Protein AF-A0A831UCA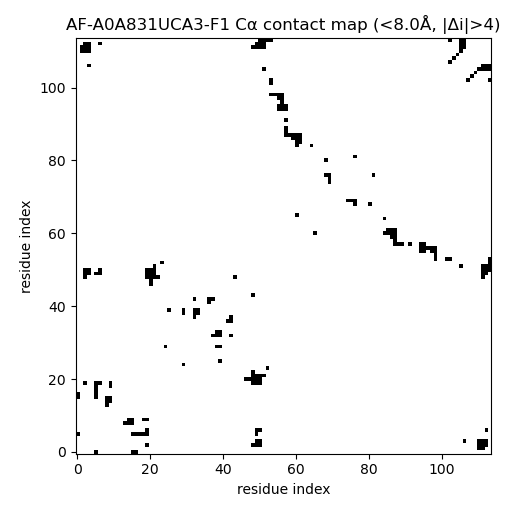3-F1 (afdb_monomer)

Secondary structure (DSSP, 8-state):
--HHHHHHHHHTT---SS-------HHHHHHHHHHHHSSHHHHHHHTT--B-----S--SB-HHHHHHHHHHHTS---HHHHTTPPBPPTT-GGGGHHHHHHHIIIIITT--B-

Foldseek 3Di:
DALAVLVVCVVVVHDHPDHADDDDACVPCQVVCCVPQVGPVSVCVVVVHQADDDDWADDQADPVQVVVLCVVVVDDCDPVSCVPGDTDDRPPVVRCPVVVVVCCVCCVVPVHHD

Solvent-accessible surface area (backbone atoms only — not comparable to full-atom values): 6825 Å² total; per-residue (Å²): 131,55,38,31,56,29,47,53,29,50,77,70,74,49,84,48,97,57,86,68,37,73,80,93,43,70,94,82,40,42,73,64,37,29,76,76,48,72,31,64,65,50,44,40,59,76,67,57,47,15,51,52,90,84,79,68,44,68,55,72,48,51,65,70,60,53,50,52,50,37,64,73,64,74,49,84,85,48,72,78,75,51,69,81,56,69,64,47,68,86,82,49,61,77,48,32,48,67,35,53,54,50,46,46,51,41,35,74,72,64,43,24,32,111

Sequence (114 aa):
MDSRDRVIQVIRHERPDRIPIYAWVKANLTPQIEAAFGSVEAFEDRYEFDFAHLFGGPPTYAGDTIEALRATLGGPITPEAALDLPLSNVDDIDAYHDIAEQVEHHKERRGRFV

pLDDT: mean 93.94, std 2.76, range [81.5, 98.06]

Structure (mmCIF, N/CA/C/O backbone):
data_AF-A0A831UCA3-F1
#
_entry.id   AF-A0A831UCA3-F1
#
loop_
_atom_site.group_PDB
_atom_site.id
_atom_site.type_symbol
_atom_site.label_atom_id
_atom_site.label_alt_id
_atom_site.label_comp_id
_atom_site.label_asym_id
_atom_site.label_entity_id
_atom_site.label_seq_id
_atom_site.pdbx_PDB_ins_code
_atom_site.Cartn_x
_atom_site.Cartn_y
_atom_site.Cartn_z
_atom_site.occupancy
_atom_site.B_iso_or_equiv
_atom_site.auth_seq_id
_atom_site.auth_comp_id
_atom_site.auth_asym_id
_atom_site.auth_atom_id
_atom_site.pdbx_PDB_model_num
ATOM 1 N N . MET A 1 1 ? -14.547 -2.369 20.138 1.00 81.50 1 MET A N 1
ATOM 2 C CA . MET A 1 1 ? -14.527 -2.790 18.727 1.00 81.50 1 MET A CA 1
ATOM 3 C C . MET A 1 1 ? -13.151 -2.455 18.205 1.00 81.50 1 MET A C 1
ATOM 5 O O . MET A 1 1 ? -12.718 -1.321 18.409 1.00 81.50 1 MET A O 1
ATOM 9 N N . ASP A 1 2 ? -12.434 -3.433 17.660 1.00 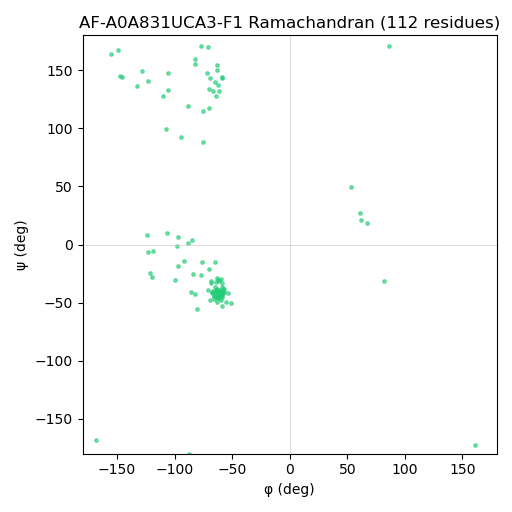89.81 2 ASP A N 1
ATOM 10 C CA . ASP A 1 2 ? -11.123 -3.155 17.077 1.00 89.81 2 ASP A CA 1
ATOM 11 C C . ASP A 1 2 ? -11.269 -2.493 15.695 1.00 89.81 2 ASP A C 1
ATOM 13 O O . ASP A 1 2 ? -12.375 -2.333 15.167 1.00 89.81 2 ASP A O 1
ATOM 17 N N . SER A 1 3 ? -10.151 -2.026 15.147 1.00 93.06 3 SER A N 1
ATOM 18 C CA . SER A 1 3 ? -10.113 -1.362 13.844 1.00 93.06 3 SER A CA 1
ATOM 19 C C . SER A 1 3 ? -10.661 -2.232 12.717 1.00 93.06 3 SER A C 1
ATOM 21 O O . SER A 1 3 ? -11.443 -1.759 11.889 1.00 93.06 3 SER A O 1
ATOM 23 N N . ARG A 1 4 ? -10.312 -3.518 12.713 1.00 93.81 4 ARG A N 1
ATOM 24 C CA . ARG A 1 4 ? -10.742 -4.468 11.689 1.00 93.81 4 ARG A CA 1
ATOM 25 C C . ARG A 1 4 ? -12.252 -4.709 11.721 1.00 93.81 4 ARG A C 1
ATOM 27 O O . ARG A 1 4 ? -12.897 -4.640 10.674 1.00 93.81 4 ARG A O 1
ATOM 34 N N . ASP A 1 5 ? -12.818 -4.947 12.898 1.00 95.12 5 ASP A N 1
ATOM 35 C CA . ASP A 1 5 ? -14.253 -5.146 13.102 1.00 95.12 5 ASP A CA 1
ATOM 36 C C . ASP A 1 5 ? -15.046 -3.927 12.636 1.00 95.12 5 ASP A C 1
ATOM 38 O O . ASP A 1 5 ? -16.071 -4.066 11.968 1.00 95.12 5 ASP A O 1
ATOM 42 N N . ARG A 1 6 ? -14.543 -2.722 12.929 1.00 96.44 6 ARG A N 1
ATOM 43 C CA . ARG A 1 6 ? -15.171 -1.463 12.519 1.00 96.44 6 ARG A CA 1
ATOM 44 C C . ARG A 1 6 ? -15.312 -1.364 11.001 1.00 96.44 6 ARG A C 1
ATOM 46 O O . ARG A 1 6 ? -16.380 -1.008 10.504 1.00 96.44 6 ARG A O 1
ATOM 53 N N . VAL A 1 7 ? -14.256 -1.712 10.262 1.00 96.44 7 VAL A N 1
ATOM 54 C CA . VAL A 1 7 ? -14.270 -1.727 8.789 1.00 96.44 7 VAL A CA 1
ATOM 55 C C . VAL A 1 7 ? -15.231 -2.796 8.261 1.00 96.44 7 VAL A C 1
ATOM 57 O O . VAL A 1 7 ? -16.041 -2.508 7.379 1.00 96.44 7 VAL A O 1
ATOM 60 N N . ILE A 1 8 ? -15.206 -4.004 8.836 1.00 96.19 8 ILE A N 1
ATOM 61 C CA . ILE A 1 8 ? -16.101 -5.106 8.445 1.00 96.19 8 ILE A CA 1
ATOM 62 C C . ILE A 1 8 ? -17.573 -4.713 8.612 1.00 96.19 8 ILE A C 1
ATOM 64 O O . ILE A 1 8 ? -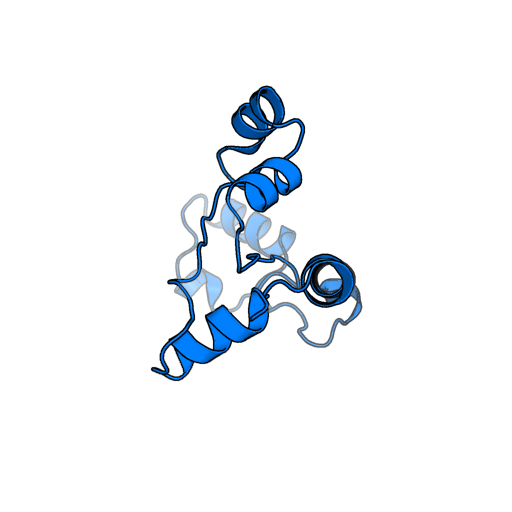18.375 -4.977 7.715 1.00 96.19 8 ILE A O 1
ATOM 68 N N . GLN A 1 9 ? -17.933 -4.064 9.722 1.00 97.69 9 GLN A N 1
ATOM 69 C CA . GLN A 1 9 ? -19.305 -3.613 9.961 1.00 97.69 9 GLN A CA 1
ATOM 70 C C . GLN A 1 9 ? -19.767 -2.607 8.907 1.00 97.69 9 GLN A C 1
ATOM 72 O O . GLN A 1 9 ? -20.858 -2.757 8.360 1.00 97.69 9 GLN A O 1
ATOM 77 N N . VAL A 1 10 ? -18.929 -1.628 8.551 1.00 96.94 10 VAL A N 1
ATOM 78 C CA . VAL A 1 10 ? -19.274 -0.662 7.494 1.00 96.94 10 VAL A CA 1
ATOM 79 C C . VAL A 1 10 ? -19.486 -1.346 6.147 1.00 96.94 10 VAL A C 1
ATOM 81 O O . VAL A 1 10 ? -20.494 -1.081 5.496 1.00 96.94 10 VAL A O 1
ATOM 84 N N . ILE A 1 11 ? -18.595 -2.260 5.744 1.00 96.62 11 ILE A N 1
ATOM 85 C CA . ILE A 1 11 ? -18.730 -3.014 4.482 1.00 96.62 11 ILE A CA 1
ATOM 86 C C . ILE A 1 11 ? -20.045 -3.808 4.446 1.00 96.62 11 ILE A C 1
ATOM 88 O O . ILE A 1 11 ? -20.663 -3.964 3.393 1.00 96.62 11 ILE A O 1
ATOM 92 N N . ARG A 1 12 ? -20.500 -4.291 5.605 1.00 97.88 12 ARG A N 1
ATOM 93 C CA . ARG A 1 12 ? -21.758 -5.032 5.759 1.00 97.88 12 ARG A CA 1
ATOM 94 C C . ARG A 1 12 ? -22.995 -4.148 5.927 1.00 97.88 12 ARG A C 1
ATOM 96 O O . ARG A 1 12 ? -24.085 -4.690 6.083 1.00 97.88 12 ARG A O 1
ATOM 103 N N . HIS A 1 13 ? -22.862 -2.823 5.847 1.00 97.44 13 HIS A N 1
ATOM 104 C CA . HIS A 1 13 ? -23.935 -1.856 6.121 1.00 97.44 13 HIS A CA 1
ATOM 105 C C . HIS A 1 13 ? -24.486 -1.931 7.559 1.00 97.44 13 HIS A C 1
ATOM 107 O O . HIS A 1 13 ? -25.643 -1.596 7.817 1.00 97.44 13 HIS A O 1
ATOM 113 N N . GLU A 1 14 ? -23.660 -2.373 8.505 1.00 98.06 14 GLU A N 1
ATOM 114 C CA . GLU A 1 14 ? -23.960 -2.389 9.935 1.00 98.06 14 GLU A CA 1
ATOM 115 C C . GLU A 1 14 ? -23.567 -1.049 10.590 1.00 98.06 14 GLU A C 1
ATOM 117 O O . GLU A 1 14 ? -23.102 -0.113 9.933 1.00 98.06 14 GLU A O 1
ATOM 122 N N . ARG A 1 15 ? -23.785 -0.926 11.907 1.00 96.94 15 ARG A N 1
ATOM 123 C CA . ARG A 1 15 ? -23.527 0.310 12.654 1.00 96.94 15 ARG A CA 1
ATOM 124 C C . ARG A 1 15 ? -22.289 0.173 13.553 1.00 96.94 15 ARG A C 1
ATOM 126 O O . ARG A 1 15 ? -22.438 -0.324 14.671 1.00 96.94 15 ARG A O 1
ATOM 133 N N . PRO A 1 16 ? -21.116 0.676 13.126 1.00 97.50 16 PRO A N 1
ATOM 134 C CA . PRO A 1 16 ? -19.925 0.697 13.968 1.00 97.50 16 PRO A CA 1
ATOM 135 C C . PRO A 1 16 ? -20.042 1.714 15.114 1.00 97.50 16 PRO A C 1
ATOM 137 O O . PRO A 1 16 ? -20.932 2.569 15.138 1.00 97.50 16 PRO A O 1
ATOM 140 N N . ASP A 1 17 ? -19.098 1.654 16.052 1.00 96.81 17 ASP A N 1
ATOM 141 C CA . ASP A 1 17 ? -18.949 2.624 17.147 1.00 96.81 17 ASP A CA 1
ATOM 142 C C . ASP A 1 17 ? -18.509 4.024 16.666 1.00 96.81 17 ASP A C 1
ATOM 144 O O . ASP A 1 17 ? -18.930 5.032 17.234 1.00 96.81 17 ASP A O 1
ATOM 148 N N . ARG A 1 18 ? -17.721 4.096 15.586 1.00 96.75 18 ARG A N 1
ATOM 149 C CA . ARG A 1 18 ? -17.438 5.303 14.793 1.00 96.75 18 ARG A CA 1
ATOM 150 C C . ARG A 1 18 ? -17.184 4.943 13.330 1.00 96.75 18 ARG A C 1
ATOM 152 O O . ARG A 1 18 ? -16.959 3.783 13.001 1.00 96.75 18 ARG A O 1
ATOM 159 N N . ILE A 1 19 ? -17.177 5.938 12.446 1.00 96.56 19 ILE A N 1
ATOM 160 C CA . ILE A 1 19 ? -16.759 5.726 11.054 1.00 96.56 19 ILE A CA 1
ATOM 161 C C . ILE A 1 19 ? -15.254 5.376 11.025 1.00 96.56 19 ILE A C 1
ATOM 163 O O . ILE A 1 19 ? -14.477 6.055 11.710 1.00 96.56 19 ILE A O 1
ATOM 167 N N . PRO A 1 20 ? -14.834 4.325 10.290 1.00 97.12 20 PRO A N 1
ATOM 168 C CA . PRO A 1 20 ? -13.428 4.003 10.095 1.00 97.12 20 PRO A CA 1
ATOM 169 C C . PRO A 1 20 ? -12.657 5.151 9.442 1.00 97.12 20 PRO A C 1
ATOM 171 O O . PRO A 1 20 ? -13.181 5.838 8.564 1.00 97.12 20 PRO A O 1
ATOM 174 N N . ILE A 1 21 ? -11.401 5.330 9.839 1.00 96.12 21 ILE A N 1
ATOM 175 C CA . ILE A 1 21 ? -10.499 6.337 9.279 1.00 96.12 21 ILE A CA 1
ATOM 176 C C . ILE A 1 21 ? -9.482 5.650 8.372 1.00 96.12 21 ILE A C 1
ATOM 178 O O . ILE A 1 21 ? -8.858 4.655 8.744 1.00 96.12 21 ILE A O 1
ATOM 182 N N . TYR A 1 22 ? -9.303 6.220 7.184 1.00 93.38 22 TYR A N 1
ATOM 183 C CA . TYR A 1 22 ? -8.297 5.815 6.216 1.00 93.38 22 TYR A CA 1
ATOM 184 C C . TYR A 1 22 ? -7.780 7.032 5.448 1.00 93.38 22 TYR A C 1
ATOM 186 O O . TYR A 1 22 ? -8.552 7.930 5.105 1.00 93.38 22 TYR A O 1
ATOM 194 N N . ALA A 1 23 ? -6.487 7.028 5.126 1.00 91.12 23 ALA A N 1
ATOM 195 C CA . ALA A 1 23 ? -5.912 7.922 4.135 1.00 91.12 23 ALA A CA 1
ATOM 196 C C . ALA A 1 23 ? -4.750 7.252 3.392 1.00 91.12 23 ALA A C 1
ATOM 198 O O . ALA A 1 23 ? -3.952 6.520 3.976 1.00 91.12 23 ALA A O 1
ATOM 199 N N . TRP A 1 24 ? -4.612 7.567 2.105 1.00 90.56 24 TRP A N 1
ATOM 200 C CA . TRP A 1 24 ? -3.467 7.153 1.300 1.00 90.56 24 TRP A CA 1
ATOM 201 C C . TRP A 1 24 ? -2.406 8.257 1.291 1.00 90.56 24 TRP A C 1
ATOM 203 O O . TRP A 1 24 ? -2.467 9.182 0.485 1.00 90.56 24 TRP A O 1
ATOM 213 N N . VAL A 1 25 ? -1.448 8.184 2.220 1.00 90.12 25 VAL A N 1
ATOM 214 C CA . VAL A 1 25 ? -0.472 9.274 2.433 1.00 90.12 25 VAL A CA 1
ATOM 215 C C . VAL A 1 25 ? 0.986 8.875 2.216 1.00 90.12 25 VAL A C 1
ATOM 217 O O . VAL A 1 25 ? 1.780 9.717 1.798 1.00 90.12 25 VAL A O 1
ATOM 220 N N . LYS A 1 26 ? 1.343 7.601 2.429 1.00 87.50 26 LYS A N 1
ATOM 221 C CA . LYS A 1 26 ? 2.737 7.121 2.380 1.00 87.50 26 LYS A CA 1
ATOM 222 C C . LYS A 1 26 ? 3.426 7.418 1.042 1.00 87.50 26 LYS A C 1
ATOM 224 O O . LYS A 1 26 ? 4.564 7.869 1.023 1.00 87.50 26 LYS A O 1
ATOM 229 N N . ALA A 1 27 ? 2.723 7.255 -0.077 1.00 84.88 27 ALA A N 1
ATOM 230 C CA . ALA A 1 27 ? 3.301 7.479 -1.403 1.00 84.88 27 ALA A CA 1
ATOM 231 C C . ALA A 1 27 ? 3.741 8.938 -1.655 1.00 84.88 27 ALA A C 1
ATOM 233 O O . ALA A 1 27 ? 4.684 9.165 -2.407 1.00 84.88 27 ALA A O 1
ATOM 234 N N . ASN A 1 28 ? 3.090 9.922 -1.019 1.00 89.19 28 ASN A N 1
ATOM 235 C CA . ASN A 1 28 ? 3.230 11.332 -1.408 1.00 89.19 28 ASN A CA 1
ATOM 236 C C . ASN A 1 28 ? 3.737 12.239 -0.278 1.00 89.19 28 ASN A C 1
ATOM 238 O O . ASN A 1 28 ? 4.267 13.313 -0.558 1.00 89.19 28 ASN A O 1
ATOM 242 N N . LEU A 1 29 ? 3.535 11.848 0.985 1.00 94.94 29 LEU A N 1
ATOM 243 C CA . LEU A 1 29 ? 3.727 12.714 2.154 1.00 94.94 29 LEU A CA 1
ATOM 244 C C . LEU A 1 29 ? 4.709 12.154 3.190 1.00 94.94 29 LEU A C 1
ATOM 246 O O . LEU A 1 29 ? 4.821 12.721 4.276 1.00 94.94 29 LEU A O 1
ATOM 250 N N . THR A 1 30 ? 5.414 11.058 2.882 1.00 95.06 30 THR A N 1
ATOM 251 C CA . THR A 1 30 ? 6.352 10.422 3.827 1.00 95.06 30 THR A CA 1
ATOM 252 C C . THR A 1 30 ? 7.347 11.424 4.432 1.00 95.06 30 THR A C 1
ATOM 254 O O . THR A 1 30 ? 7.375 11.513 5.657 1.00 95.06 30 THR A O 1
ATOM 257 N N . PRO A 1 31 ? 8.062 12.273 3.659 1.00 97.12 31 PRO A N 1
ATOM 258 C CA . PRO A 1 31 ? 9.030 13.208 4.242 1.00 97.12 31 PRO A CA 1
ATOM 259 C C . PRO A 1 31 ? 8.417 14.201 5.243 1.00 97.12 31 PRO A C 1
ATOM 261 O O . PRO A 1 31 ? 9.002 14.497 6.282 1.00 97.12 31 PRO A O 1
ATOM 264 N N . GLN A 1 32 ? 7.225 14.724 4.943 1.00 97.75 32 GLN A N 1
ATOM 265 C CA . GLN A 1 32 ? 6.519 15.685 5.791 1.00 97.75 32 GLN A CA 1
ATOM 266 C C . GLN A 1 32 ? 5.983 15.019 7.059 1.00 97.75 32 GLN A C 1
ATOM 268 O O . GLN A 1 32 ? 6.013 15.614 8.136 1.00 97.75 32 GLN A O 1
ATOM 273 N N . ILE A 1 33 ? 5.487 13.789 6.927 1.00 97.31 33 ILE A N 1
ATOM 274 C CA . ILE A 1 33 ? 4.966 13.008 8.044 1.00 97.31 33 ILE A CA 1
ATOM 275 C C . ILE A 1 33 ? 6.104 12.599 8.976 1.00 97.31 33 ILE A C 1
ATOM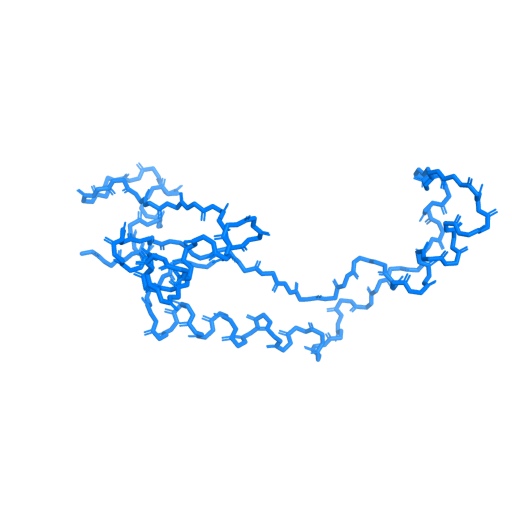 277 O O . ILE A 1 33 ? 6.000 12.819 10.178 1.00 97.31 33 ILE A O 1
ATOM 281 N N . GLU A 1 34 ? 7.208 12.079 8.447 1.00 97.69 34 GLU A N 1
ATOM 282 C CA . GLU A 1 34 ? 8.379 11.704 9.244 1.00 97.69 34 GLU A CA 1
ATOM 283 C C . GLU A 1 34 ? 8.958 12.906 9.997 1.00 97.69 34 GLU A C 1
ATOM 285 O O . GLU A 1 34 ? 9.257 12.797 11.185 1.00 97.69 34 GLU A O 1
ATOM 290 N N . ALA A 1 35 ? 9.019 14.081 9.363 1.00 97.94 35 ALA A N 1
ATOM 291 C CA . ALA A 1 35 ? 9.477 15.305 10.019 1.00 97.94 35 ALA A CA 1
ATOM 292 C C . ALA A 1 35 ? 8.601 15.732 11.215 1.00 97.94 35 ALA A C 1
ATOM 294 O O . ALA A 1 35 ? 9.111 16.337 12.157 1.00 97.94 35 ALA A O 1
ATOM 295 N N . ALA A 1 36 ? 7.296 15.440 11.189 1.00 97.81 36 ALA A N 1
ATOM 296 C CA . ALA A 1 36 ? 6.349 15.863 12.225 1.00 97.81 36 ALA A CA 1
ATOM 297 C C . ALA A 1 36 ? 6.018 14.772 13.263 1.00 97.81 36 ALA A C 1
ATOM 299 O O . ALA A 1 36 ? 5.735 15.095 14.416 1.00 97.81 36 ALA A O 1
ATOM 300 N N . PHE A 1 37 ? 6.046 13.498 12.870 1.00 97.31 37 PHE A N 1
ATOM 301 C CA . PHE A 1 37 ? 5.572 12.360 13.668 1.00 97.31 37 PHE A CA 1
ATOM 302 C C . PHE A 1 37 ? 6.643 11.283 13.889 1.00 97.31 37 PHE A C 1
ATOM 304 O O . PHE A 1 37 ? 6.410 10.341 14.641 1.00 97.31 37 PHE A O 1
ATOM 311 N N . GLY A 1 38 ? 7.813 11.402 13.258 1.00 97.19 38 GLY A N 1
ATOM 312 C CA . GLY A 1 38 ? 8.919 10.446 13.359 1.00 97.19 38 GLY A CA 1
ATOM 313 C C . GLY A 1 38 ? 8.777 9.224 12.451 1.00 97.19 38 GLY A C 1
ATOM 314 O O . GLY A 1 38 ? 9.782 8.715 11.970 1.00 97.19 38 GLY A O 1
ATOM 315 N N . SER A 1 39 ? 7.551 8.775 12.173 1.00 94.62 39 SER A N 1
ATOM 316 C CA . SER A 1 39 ? 7.273 7.757 11.156 1.00 94.62 39 SER A CA 1
ATOM 317 C C . SER A 1 39 ? 5.839 7.862 10.629 1.00 94.62 39 SER A C 1
ATOM 319 O O . SER A 1 39 ? 4.977 8.497 11.247 1.00 94.62 39 SER A O 1
ATOM 321 N N . VAL A 1 40 ? 5.570 7.224 9.486 1.00 92.44 40 VAL A N 1
ATOM 322 C CA . VAL A 1 40 ? 4.211 7.129 8.927 1.00 92.44 40 VAL A CA 1
ATOM 323 C C . VAL A 1 40 ? 3.295 6.344 9.865 1.00 92.44 40 VAL A C 1
ATOM 325 O O . VAL A 1 40 ? 2.159 6.740 10.100 1.00 92.44 40 VAL A O 1
ATOM 328 N N . GLU A 1 41 ? 3.808 5.290 10.486 1.00 91.44 41 GLU A N 1
ATOM 329 C CA . GLU A 1 41 ? 3.069 4.457 11.428 1.00 91.44 41 GLU A CA 1
ATOM 330 C C . GLU A 1 41 ? 2.653 5.238 12.678 1.00 91.44 41 GLU A C 1
ATOM 332 O O . GLU A 1 41 ? 1.521 5.096 13.136 1.00 91.44 41 GLU A O 1
ATOM 337 N N . ALA A 1 42 ? 3.542 6.082 13.215 1.00 94.62 42 ALA A N 1
ATOM 338 C CA . ALA A 1 42 ? 3.239 6.924 14.370 1.00 94.62 42 ALA A CA 1
ATOM 339 C C . ALA A 1 42 ? 2.145 7.955 14.052 1.00 94.62 42 ALA A C 1
ATOM 341 O O . ALA A 1 42 ? 1.283 8.236 14.887 1.00 94.62 42 ALA A O 1
ATOM 342 N N . PHE A 1 43 ? 2.148 8.495 12.832 1.00 95.50 43 PHE A N 1
ATOM 343 C CA . PHE A 1 43 ? 1.069 9.344 12.336 1.00 95.50 43 PHE A CA 1
ATOM 344 C C . PHE A 1 43 ? -0.256 8.579 12.240 1.00 95.50 43 PHE A C 1
ATOM 346 O O . PHE A 1 43 ? -1.271 9.036 12.762 1.00 95.50 43 PHE A O 1
ATOM 353 N N . GLU A 1 44 ? -0.253 7.401 11.625 1.00 94.06 44 GLU A N 1
ATOM 354 C CA . GLU A 1 44 ? -1.452 6.573 11.478 1.00 94.06 44 GLU A CA 1
ATOM 355 C C . GLU A 1 44 ? -2.034 6.153 12.837 1.00 94.06 44 GLU A C 1
ATOM 357 O O . GLU A 1 44 ? -3.251 6.180 13.014 1.00 94.06 44 GLU A O 1
ATOM 362 N N . ASP A 1 45 ? -1.187 5.833 13.820 1.00 93.31 45 ASP A N 1
ATOM 363 C CA . ASP A 1 45 ? -1.623 5.532 15.188 1.00 93.31 45 ASP A CA 1
ATOM 364 C C . ASP A 1 45 ? -2.203 6.765 15.885 1.00 93.31 45 ASP A C 1
ATOM 366 O O . ASP A 1 45 ? -3.240 6.684 16.541 1.00 93.31 45 ASP A O 1
ATOM 370 N N . ARG A 1 46 ? -1.572 7.934 15.712 1.00 95.50 46 ARG A N 1
ATOM 371 C CA . ARG A 1 46 ? -2.020 9.202 16.308 1.00 95.50 46 ARG A CA 1
ATOM 372 C C . ARG A 1 46 ? -3.426 9.608 15.861 1.00 95.50 46 ARG A C 1
ATOM 374 O O . ARG A 1 46 ? -4.109 10.313 16.613 1.00 95.50 46 ARG A O 1
ATOM 381 N N . TYR A 1 47 ? -3.821 9.210 14.655 1.00 95.00 47 TYR A N 1
ATOM 382 C CA . TYR A 1 47 ? -5.144 9.451 14.075 1.00 95.00 47 TYR A CA 1
ATOM 383 C C . TYR A 1 47 ? -6.023 8.195 14.024 1.00 95.00 47 TYR A C 1
ATOM 385 O O . TYR A 1 47 ? -7.095 8.236 13.423 1.00 95.00 47 TYR A O 1
ATOM 393 N N . GLU A 1 48 ? -5.593 7.108 14.670 1.00 94.62 48 GLU A N 1
ATOM 394 C CA . GLU A 1 48 ? -6.348 5.863 14.827 1.00 94.62 48 GLU A CA 1
ATOM 395 C C . GLU A 1 48 ? -6.850 5.276 13.495 1.00 94.62 48 GLU A C 1
ATOM 397 O O . GLU A 1 48 ? -8.032 4.943 13.347 1.00 94.62 48 GLU A O 1
ATOM 402 N N . PHE A 1 49 ? -5.954 5.167 12.509 1.00 95.50 49 PHE A N 1
ATOM 403 C CA . PHE A 1 49 ? -6.272 4.583 11.205 1.00 95.50 49 PHE A CA 1
ATOM 404 C C . PHE A 1 49 ? -6.699 3.123 11.350 1.00 95.50 49 PHE A C 1
ATOM 406 O O . PHE A 1 49 ? -6.020 2.313 11.982 1.00 95.50 49 PHE A O 1
ATOM 413 N N . ASP A 1 50 ? -7.808 2.781 10.700 1.00 96.38 50 ASP A N 1
ATOM 414 C CA . ASP A 1 50 ? -8.447 1.476 10.846 1.00 96.38 50 ASP A CA 1
ATOM 415 C C . ASP A 1 50 ? -8.065 0.478 9.744 1.00 96.38 50 ASP A C 1
ATOM 417 O O . ASP A 1 50 ? -8.232 -0.734 9.899 1.00 96.38 50 ASP A O 1
ATOM 421 N N . PHE A 1 51 ? -7.542 0.993 8.633 1.00 92.31 51 PHE A N 1
ATOM 422 C CA . PHE A 1 51 ? -7.221 0.253 7.419 1.00 92.31 51 PHE A CA 1
ATOM 423 C C . PHE A 1 51 ? -5.818 0.623 6.925 1.00 92.31 51 PHE A C 1
ATOM 425 O O . PHE A 1 51 ? -5.456 1.802 6.912 1.00 92.31 51 PHE A O 1
ATOM 432 N N . ALA A 1 52 ? -5.038 -0.377 6.513 1.00 92.38 52 ALA A N 1
ATOM 433 C CA . ALA A 1 52 ? -3.752 -0.203 5.850 1.00 92.38 52 ALA A CA 1
ATOM 434 C C . ALA A 1 52 ? -3.860 -0.624 4.380 1.00 92.38 52 ALA A C 1
ATOM 436 O O . ALA A 1 52 ? -4.293 -1.729 4.073 1.00 92.38 52 ALA A O 1
ATOM 437 N N . HIS A 1 53 ? -3.434 0.256 3.474 1.00 90.62 53 HIS A N 1
ATOM 438 C CA . HIS A 1 53 ? -3.356 -0.058 2.050 1.00 90.62 53 HIS A CA 1
ATOM 439 C C . HIS A 1 53 ? -1.991 -0.668 1.753 1.00 90.62 53 HIS A C 1
ATOM 441 O O . HIS A 1 53 ? -0.970 -0.006 1.951 1.00 90.62 53 HIS A O 1
ATOM 447 N N . LEU A 1 54 ? -1.986 -1.908 1.272 1.00 91.75 54 LEU A N 1
ATOM 448 C CA . LEU A 1 54 ? -0.766 -2.653 0.990 1.00 91.75 54 LEU A CA 1
ATOM 449 C C . LEU A 1 54 ? -0.511 -2.743 -0.519 1.00 91.75 54 LEU A C 1
ATOM 451 O O . LEU A 1 54 ? -1.449 -2.822 -1.310 1.00 91.75 54 LEU A O 1
ATOM 455 N N . PHE A 1 55 ? 0.763 -2.757 -0.906 1.00 89.06 55 PHE A N 1
ATOM 456 C CA . PHE A 1 55 ? 1.206 -2.982 -2.284 1.00 89.06 55 PHE A CA 1
ATOM 457 C C . PHE A 1 55 ? 2.153 -4.173 -2.311 1.00 89.06 55 PHE A C 1
ATOM 459 O O . PHE A 1 55 ? 2.987 -4.300 -1.423 1.00 89.06 55 PHE A O 1
ATOM 466 N N . GLY A 1 56 ? 2.051 -5.013 -3.335 1.00 90.31 56 GLY A N 1
ATOM 467 C CA . GLY A 1 56 ? 2.965 -6.128 -3.558 1.00 90.31 56 GLY A CA 1
ATOM 468 C C . GLY A 1 56 ? 2.361 -7.167 -4.497 1.00 90.31 56 GLY A C 1
ATOM 469 O O . GLY A 1 56 ? 1.296 -6.941 -5.077 1.00 90.31 56 GLY A O 1
ATOM 470 N N . GLY A 1 57 ? 3.046 -8.299 -4.636 1.00 91.81 57 GLY A N 1
ATOM 471 C CA . GLY A 1 57 ? 2.747 -9.297 -5.659 1.00 91.81 57 GLY A CA 1
ATOM 472 C C . GLY A 1 57 ? 3.447 -9.002 -6.993 1.00 91.81 57 GLY A C 1
ATOM 473 O O . GLY A 1 57 ? 4.043 -7.933 -7.171 1.00 91.81 57 GLY A O 1
ATOM 474 N N . PRO A 1 58 ? 3.392 -9.949 -7.942 1.00 93.00 58 PRO A N 1
ATOM 475 C CA . PRO A 1 58 ? 4.037 -9.796 -9.234 1.00 93.00 58 PRO A CA 1
ATOM 476 C C . PRO A 1 58 ? 3.385 -8.651 -10.028 1.00 93.00 58 PRO A C 1
ATOM 478 O O . PRO A 1 58 ? 2.155 -8.517 -10.032 1.00 93.00 58 PRO A O 1
ATOM 481 N N . PRO A 1 59 ? 4.173 -7.823 -10.739 1.00 92.81 59 PRO A N 1
ATOM 482 C CA . PRO A 1 59 ? 3.612 -6.832 -11.651 1.00 92.81 59 PRO A CA 1
ATOM 483 C C . PRO A 1 59 ? 2.848 -7.541 -12.774 1.00 92.81 59 PRO A C 1
ATOM 485 O O . PRO A 1 59 ? 3.177 -8.667 -13.125 1.00 92.81 59 PRO A O 1
ATOM 488 N N . THR A 1 60 ? 1.866 -6.889 -13.400 1.00 93.88 60 THR A N 1
ATOM 489 C CA . THR A 1 60 ? 1.110 -7.499 -14.516 1.00 93.88 60 THR A CA 1
ATOM 490 C C . THR A 1 60 ? 2.015 -7.929 -15.676 1.00 93.88 60 THR A C 1
ATOM 492 O O . THR A 1 60 ? 1.810 -8.993 -16.252 1.00 93.88 60 THR A O 1
ATOM 495 N N . TYR A 1 61 ? 3.035 -7.123 -15.975 1.00 94.88 61 TYR A N 1
ATOM 496 C CA . TYR A 1 61 ? 4.053 -7.387 -16.990 1.00 94.88 61 TYR A CA 1
ATOM 497 C C . TYR A 1 61 ? 5.438 -7.227 -16.368 1.00 94.88 61 TYR A C 1
ATOM 499 O O . TYR A 1 61 ? 5.624 -6.378 -15.490 1.00 94.88 61 TYR A O 1
ATOM 507 N N . ALA A 1 62 ? 6.417 -7.983 -16.858 1.00 92.75 62 ALA A N 1
ATOM 508 C CA . ALA A 1 62 ? 7.803 -7.811 -16.443 1.00 92.75 62 ALA A CA 1
ATOM 509 C C . ALA A 1 62 ? 8.315 -6.402 -16.822 1.00 92.75 62 ALA A C 1
ATOM 511 O O . ALA A 1 62 ? 8.007 -5.878 -17.899 1.00 92.75 62 ALA A O 1
ATOM 512 N N . GLY A 1 63 ? 9.054 -5.756 -15.916 1.00 91.75 63 GLY A N 1
ATOM 513 C CA . GLY A 1 63 ? 9.448 -4.348 -16.067 1.00 91.75 63 GLY A CA 1
ATOM 514 C C . GLY A 1 63 ? 10.332 -4.101 -17.291 1.00 91.75 63 GLY A C 1
ATOM 515 O O . GLY A 1 63 ? 10.069 -3.199 -18.080 1.00 91.75 63 GLY A O 1
ATOM 516 N N . ASP A 1 64 ? 11.304 -4.978 -17.501 1.00 93.88 64 ASP A N 1
ATOM 517 C CA . ASP A 1 64 ? 12.178 -5.052 -18.673 1.00 93.88 64 ASP A CA 1
ATOM 518 C C . ASP A 1 64 ? 11.402 -5.241 -19.988 1.00 93.88 64 ASP A C 1
ATOM 520 O O . ASP A 1 64 ? 11.731 -4.624 -21.003 1.00 93.88 64 ASP A O 1
ATOM 524 N N . THR A 1 65 ? 10.315 -6.015 -19.968 1.00 93.88 65 THR A N 1
ATOM 525 C CA . THR A 1 65 ? 9.422 -6.165 -21.129 1.00 93.88 65 THR A CA 1
ATOM 526 C C . THR A 1 65 ? 8.709 -4.848 -21.467 1.00 93.88 65 THR A C 1
ATOM 528 O O . THR A 1 65 ? 8.660 -4.439 -22.631 1.00 93.88 65 THR A O 1
ATOM 531 N N . ILE A 1 66 ? 8.193 -4.139 -20.457 1.00 94.19 66 ILE A N 1
ATOM 532 C CA . ILE A 1 66 ? 7.532 -2.835 -20.635 1.00 94.19 66 ILE A CA 1
ATOM 533 C C . ILE A 1 66 ? 8.519 -1.760 -21.097 1.00 94.19 66 ILE A C 1
ATOM 535 O O . ILE A 1 66 ? 8.186 -0.942 -21.960 1.00 94.19 66 ILE A O 1
ATOM 539 N N . GLU A 1 67 ? 9.732 -1.753 -20.548 1.00 93.56 67 GLU A N 1
ATOM 540 C CA . GLU A 1 67 ? 10.794 -0.826 -20.937 1.00 93.56 67 GLU A CA 1
ATOM 541 C C . GLU A 1 67 ? 11.225 -1.038 -22.392 1.00 93.56 67 GLU A C 1
ATOM 543 O O . GLU A 1 67 ? 11.301 -0.069 -23.154 1.00 93.56 67 GLU A O 1
ATOM 548 N N . ALA A 1 68 ? 11.418 -2.292 -22.809 1.00 93.31 68 ALA A N 1
ATOM 549 C CA . ALA A 1 68 ? 11.753 -2.635 -24.188 1.00 93.31 68 ALA A CA 1
ATOM 550 C C . ALA A 1 68 ? 10.650 -2.216 -25.172 1.00 93.31 68 ALA A C 1
ATOM 552 O O . ALA A 1 68 ? 10.940 -1.632 -26.225 1.00 93.31 68 ALA A O 1
ATOM 553 N N . LEU A 1 69 ? 9.378 -2.447 -24.825 1.00 94.00 69 LEU A N 1
ATOM 554 C CA . LEU A 1 69 ? 8.255 -2.020 -25.659 1.00 94.00 69 LEU A CA 1
ATOM 555 C C . LEU A 1 69 ? 8.202 -0.493 -25.777 1.00 94.00 69 LEU A C 1
ATOM 557 O O . LEU A 1 69 ? 8.080 0.043 -26.879 1.00 94.00 69 LEU A O 1
ATOM 561 N N . ARG A 1 70 ? 8.352 0.224 -24.658 1.00 93.81 70 ARG A N 1
ATOM 562 C CA . ARG A 1 70 ? 8.358 1.692 -24.647 1.00 93.81 70 ARG A CA 1
ATOM 563 C C . ARG A 1 70 ? 9.486 2.260 -25.509 1.00 93.81 70 ARG A C 1
ATOM 565 O O . ARG A 1 70 ? 9.253 3.205 -26.262 1.00 93.81 70 ARG A O 1
ATOM 572 N N . ALA A 1 71 ? 10.683 1.679 -25.428 1.00 94.25 71 ALA A N 1
ATOM 573 C CA . ALA A 1 71 ? 11.820 2.077 -26.253 1.00 94.25 71 ALA A CA 1
ATOM 574 C C . ALA A 1 71 ? 11.563 1.827 -27.749 1.00 94.25 71 ALA A C 1
ATOM 576 O O . ALA A 1 71 ? 11.900 2.671 -28.575 1.00 94.25 71 ALA A O 1
ATOM 577 N N . THR A 1 72 ? 10.921 0.705 -28.089 1.00 94.19 72 THR A N 1
ATOM 578 C CA . THR A 1 72 ? 10.589 0.337 -29.477 1.00 94.19 72 THR A CA 1
ATOM 579 C C . THR A 1 72 ? 9.550 1.273 -30.092 1.00 94.19 72 THR A C 1
ATOM 581 O O . THR A 1 72 ? 9.676 1.664 -31.250 1.00 94.19 72 THR A O 1
ATOM 584 N N . LEU A 1 73 ? 8.527 1.654 -29.323 1.00 94.12 73 LEU A N 1
ATOM 585 C CA . LEU A 1 73 ? 7.453 2.527 -29.802 1.00 94.12 73 LEU A CA 1
ATOM 586 C C . LEU A 1 73 ? 7.867 4.003 -29.876 1.00 94.12 73 LEU A C 1
ATOM 588 O O . LEU A 1 73 ? 7.274 4.762 -30.639 1.00 94.12 73 LEU A O 1
ATOM 592 N N . GLY A 1 74 ? 8.834 4.434 -29.057 1.00 91.88 74 GLY A N 1
ATOM 593 C CA . GLY A 1 74 ? 9.222 5.846 -28.955 1.00 91.88 74 GLY A CA 1
ATOM 594 C C . GLY A 1 74 ? 8.087 6.761 -28.468 1.00 91.88 74 GLY A C 1
ATOM 595 O O . GLY A 1 74 ? 8.113 7.965 -28.718 1.00 91.88 74 GLY A O 1
ATOM 596 N N . GLY A 1 75 ? 7.077 6.199 -27.798 1.00 87.31 75 GLY A N 1
ATOM 597 C CA . GLY A 1 75 ? 5.836 6.875 -27.426 1.00 87.31 75 GLY A CA 1
ATOM 598 C C . GLY A 1 75 ? 4.996 6.064 -26.430 1.00 87.31 75 GLY A C 1
ATOM 599 O O . GLY A 1 75 ? 5.494 5.100 -25.843 1.00 87.31 75 GLY A O 1
ATOM 600 N N . PRO A 1 76 ? 3.732 6.457 -26.188 1.00 93.19 76 PRO A N 1
ATOM 601 C CA . PRO A 1 76 ? 2.833 5.734 -25.292 1.00 93.19 76 PRO A CA 1
ATOM 602 C C . PRO A 1 76 ? 2.619 4.282 -25.734 1.00 93.19 76 PRO A C 1
ATOM 604 O O . PRO A 1 76 ? 2.492 4.002 -26.924 1.00 93.19 76 PRO A O 1
ATOM 607 N N . ILE A 1 77 ? 2.515 3.371 -24.766 1.00 93.56 77 ILE A N 1
ATOM 608 C CA . ILE A 1 77 ? 2.086 1.993 -25.024 1.00 93.56 77 ILE A CA 1
ATOM 609 C C . ILE A 1 77 ? 0.572 2.019 -25.250 1.00 93.56 77 ILE A C 1
ATOM 611 O O . ILE A 1 77 ? -0.179 2.374 -24.339 1.00 93.56 77 ILE A O 1
ATOM 615 N N . THR A 1 78 ? 0.126 1.687 -26.462 1.00 93.56 78 THR A N 1
ATOM 616 C CA . THR A 1 78 ? -1.304 1.543 -26.768 1.00 93.56 78 THR A CA 1
ATOM 617 C C . THR A 1 78 ? -1.803 0.161 -26.338 1.00 93.56 78 THR A C 1
ATOM 619 O O . THR A 1 78 ? -0.992 -0.759 -26.197 1.00 93.56 78 THR A O 1
ATOM 622 N N . PRO A 1 79 ? -3.121 -0.027 -26.139 1.00 92.81 79 PRO A N 1
ATOM 623 C CA . PRO A 1 79 ? -3.676 -1.341 -25.827 1.00 92.81 79 PRO A CA 1
ATOM 624 C C . PRO A 1 79 ? -3.268 -2.413 -26.840 1.00 92.81 79 PRO A C 1
ATOM 626 O O . PRO A 1 79 ? -2.890 -3.506 -26.439 1.00 92.81 79 PRO A O 1
ATOM 629 N N . GLU A 1 80 ? -3.264 -2.089 -28.135 1.00 94.19 80 GLU A N 1
ATOM 630 C CA . GLU A 1 80 ?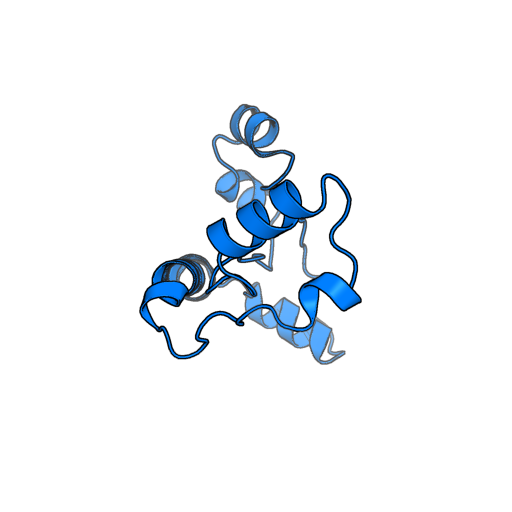 -2.907 -3.021 -29.210 1.00 94.19 80 GLU A CA 1
ATOM 631 C C . GLU A 1 80 ? -1.453 -3.482 -29.101 1.00 94.19 80 GLU A C 1
ATOM 633 O O . GLU A 1 80 ? -1.165 -4.656 -29.300 1.00 94.19 80 GLU A O 1
ATOM 638 N N . ALA A 1 81 ? -0.545 -2.574 -28.734 1.00 92.81 81 ALA A N 1
ATOM 639 C CA . ALA A 1 81 ? 0.862 -2.900 -28.531 1.00 92.81 81 ALA A CA 1
ATOM 640 C C . ALA A 1 81 ? 1.103 -3.763 -27.279 1.00 92.81 81 ALA A C 1
ATOM 642 O O . ALA A 1 81 ? 2.136 -4.421 -27.180 1.00 92.81 81 ALA A O 1
ATOM 643 N N . ALA A 1 82 ? 0.168 -3.752 -26.323 1.00 93.12 82 ALA A N 1
ATOM 644 C CA . ALA A 1 82 ? 0.246 -4.542 -25.100 1.00 93.12 82 ALA A CA 1
ATOM 645 C C . ALA A 1 82 ? -0.424 -5.924 -25.213 1.00 93.12 82 ALA A C 1
ATOM 647 O O . ALA A 1 82 ? -0.191 -6.761 -24.345 1.00 93.12 82 ALA A O 1
ATOM 648 N N . LEU A 1 83 ? -1.240 -6.172 -26.249 1.00 93.25 83 LEU A N 1
ATOM 649 C CA . LEU A 1 83 ? -2.053 -7.394 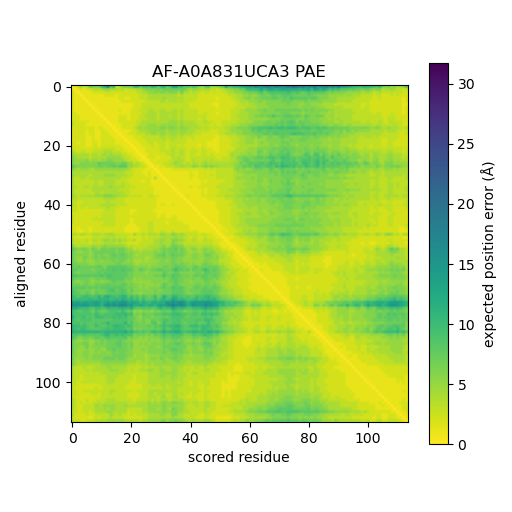-26.380 1.00 93.25 83 LEU A CA 1
ATOM 650 C C . LEU A 1 83 ? -1.226 -8.682 -26.332 1.00 93.25 83 LEU A C 1
ATOM 652 O O . LEU A 1 83 ? -1.662 -9.660 -25.732 1.00 93.25 83 LEU A O 1
ATOM 656 N N . ASP A 1 84 ? -0.043 -8.658 -26.942 1.00 89.06 84 ASP A N 1
ATOM 657 C CA . ASP A 1 84 ? 0.826 -9.830 -27.069 1.00 89.06 84 ASP A CA 1
ATOM 658 C C . ASP A 1 84 ? 1.919 -9.884 -25.989 1.00 89.06 84 ASP A C 1
ATOM 660 O O . ASP A 1 84 ? 2.809 -10.737 -26.042 1.00 89.06 84 ASP A O 1
ATOM 664 N N . LEU A 1 85 ? 1.891 -8.974 -25.006 1.00 93.50 85 LEU A N 1
ATOM 665 C CA . LEU A 1 85 ? 2.872 -8.999 -23.930 1.00 93.50 85 LEU A CA 1
ATOM 666 C C . LEU A 1 85 ? 2.643 -10.209 -23.015 1.00 93.50 85 LEU A C 1
ATOM 668 O O . LEU A 1 85 ? 1.515 -10.443 -22.571 1.00 93.50 85 LEU A O 1
ATOM 672 N N . PRO A 1 86 ? 3.707 -10.952 -22.664 1.00 93.88 86 PRO A N 1
ATOM 673 C CA . PRO A 1 86 ? 3.590 -12.022 -21.692 1.00 93.88 86 PRO A CA 1
ATOM 674 C C . PRO A 1 86 ? 3.210 -11.440 -20.327 1.00 93.88 86 PRO A C 1
ATOM 676 O O . PRO A 1 86 ? 3.868 -10.531 -19.813 1.00 93.88 86 PRO A O 1
ATOM 679 N N . LEU A 1 87 ? 2.147 -11.985 -19.741 1.00 94.56 87 LEU A N 1
ATOM 680 C CA . LEU A 1 87 ? 1.774 -11.700 -18.361 1.00 94.56 87 LEU A CA 1
ATOM 681 C C . LEU A 1 87 ? 2.761 -12.375 -17.409 1.00 94.56 87 LEU A C 1
ATOM 683 O O . LEU A 1 87 ? 3.265 -13.466 -17.691 1.00 94.56 87 LEU A O 1
ATOM 687 N N . SER A 1 88 ? 3.006 -11.746 -16.265 1.00 94.56 88 SER A N 1
ATOM 688 C CA . SER A 1 88 ? 3.776 -12.379 -15.196 1.00 94.56 88 SER A CA 1
ATOM 689 C C . SER A 1 88 ? 3.062 -13.622 -14.662 1.00 94.56 88 SER A C 1
ATOM 691 O O . SER A 1 88 ? 1.831 -13.706 -14.659 1.00 94.56 88 SER A O 1
ATOM 693 N N . ASN A 1 89 ? 3.844 -14.587 -14.178 1.00 93.69 89 ASN A N 1
ATOM 694 C CA . ASN A 1 89 ? 3.310 -15.796 -13.568 1.00 93.69 89 ASN A CA 1
ATOM 695 C C . ASN A 1 89 ? 2.668 -15.479 -12.207 1.00 93.69 89 ASN A C 1
ATOM 697 O O . ASN A 1 89 ? 3.357 -15.063 -11.281 1.00 93.69 89 ASN A O 1
ATOM 701 N N . VAL A 1 90 ? 1.364 -15.716 -12.075 1.00 93.31 90 VAL A N 1
ATOM 702 C CA . VAL A 1 90 ? 0.630 -15.522 -10.810 1.00 93.31 90 VAL A CA 1
ATOM 703 C C . VAL A 1 90 ? 0.892 -16.631 -9.788 1.00 93.31 90 VAL A C 1
ATOM 705 O O . VAL A 1 90 ? 0.604 -16.447 -8.611 1.00 93.31 90 VAL A O 1
ATOM 708 N N . ASP A 1 91 ? 1.461 -17.759 -10.221 1.00 95.19 91 ASP A N 1
ATOM 709 C CA . ASP A 1 91 ? 1.826 -18.878 -9.345 1.00 95.19 91 ASP A CA 1
ATOM 710 C C . ASP A 1 91 ? 3.251 -18.739 -8.772 1.00 95.19 91 ASP A C 1
ATOM 712 O O . ASP A 1 91 ? 3.721 -19.619 -8.050 1.00 95.19 91 ASP A O 1
ATOM 716 N N . ASP A 1 92 ? 3.961 -17.649 -9.086 1.00 94.12 92 ASP A N 1
ATOM 717 C CA . ASP A 1 92 ? 5.252 -17.328 -8.475 1.00 94.12 92 ASP A CA 1
ATOM 718 C C . ASP A 1 92 ? 5.048 -16.795 -7.049 1.00 94.12 92 ASP A C 1
ATOM 720 O O . ASP A 1 92 ? 4.898 -15.595 -6.816 1.00 94.12 92 ASP A O 1
ATOM 724 N N . ILE A 1 93 ? 5.003 -17.713 -6.082 1.00 93.38 93 ILE A N 1
ATOM 725 C CA . ILE A 1 93 ? 4.748 -17.404 -4.669 1.00 93.38 93 ILE A CA 1
ATOM 726 C C . ILE A 1 93 ? 5.828 -16.498 -4.067 1.00 93.38 93 ILE A C 1
ATOM 728 O O . ILE A 1 93 ? 5.511 -15.682 -3.199 1.00 93.38 93 ILE A O 1
ATOM 732 N N . ASP A 1 94 ? 7.071 -16.581 -4.544 1.00 95.12 94 ASP A N 1
ATOM 733 C CA . ASP A 1 94 ? 8.168 -15.763 -4.021 1.00 95.12 94 ASP A CA 1
ATOM 734 C C . ASP A 1 94 ? 7.907 -14.268 -4.280 1.00 95.12 94 ASP A C 1
ATOM 736 O O . ASP A 1 94 ? 8.201 -13.425 -3.428 1.00 95.12 94 ASP A O 1
ATOM 740 N N . ALA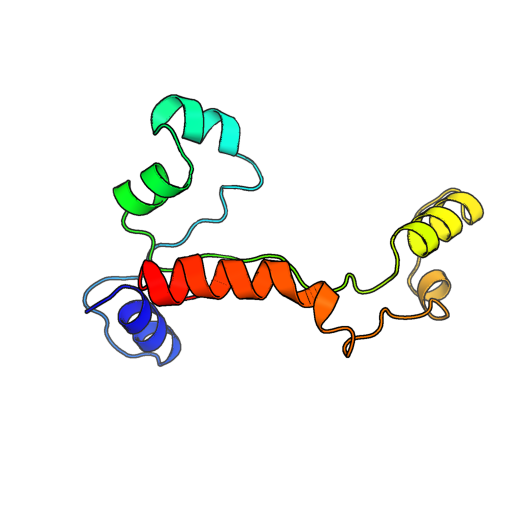 A 1 95 ? 7.237 -13.929 -5.389 1.00 94.25 95 ALA A N 1
ATOM 741 C CA . ALA A 1 95 ? 6.819 -12.560 -5.700 1.00 94.25 95 ALA A CA 1
ATOM 742 C C . ALA A 1 95 ? 5.772 -11.988 -4.719 1.00 94.25 95 ALA A C 1
ATOM 744 O O . ALA A 1 95 ? 5.560 -10.773 -4.676 1.00 94.25 95 ALA A O 1
ATOM 745 N N . TYR A 1 96 ? 5.122 -12.834 -3.912 1.00 95.94 96 TYR A N 1
ATOM 746 C CA . TYR A 1 96 ? 4.149 -12.428 -2.893 1.00 95.94 96 TYR A CA 1
ATOM 747 C C . TYR A 1 96 ? 4.739 -12.328 -1.479 1.00 95.94 96 TYR A C 1
ATOM 749 O O . TYR A 1 96 ? 4.018 -11.966 -0.547 1.00 95.94 96 TYR A O 1
ATOM 757 N N . HIS A 1 97 ? 6.027 -12.621 -1.285 1.00 96.00 97 HIS A N 1
ATOM 758 C CA . HIS A 1 97 ? 6.637 -12.639 0.047 1.00 96.00 97 HIS A CA 1
ATOM 759 C C . HIS A 1 97 ? 6.455 -11.311 0.802 1.00 96.00 97 HIS A C 1
ATOM 761 O O . HIS A 1 97 ? 5.971 -11.292 1.931 1.00 96.00 97 HIS A O 1
ATOM 767 N N . ASP A 1 98 ? 6.763 -10.191 0.147 1.00 95.25 98 ASP A N 1
ATOM 768 C CA . ASP A 1 98 ? 6.675 -8.854 0.747 1.00 95.25 98 ASP A CA 1
ATOM 769 C C . ASP A 1 98 ? 5.239 -8.492 1.179 1.00 95.25 98 ASP A C 1
ATOM 771 O O . ASP A 1 98 ? 5.016 -8.005 2.289 1.00 95.25 98 ASP A O 1
ATOM 775 N N . ILE A 1 99 ? 4.226 -8.809 0.360 1.00 96.00 99 ILE A N 1
ATOM 776 C CA . ILE A 1 99 ? 2.827 -8.552 0.735 1.00 96.00 99 ILE A CA 1
ATOM 777 C C . ILE A 1 99 ? 2.374 -9.456 1.889 1.00 96.00 99 ILE A C 1
ATOM 779 O O . ILE A 1 99 ? 1.603 -9.014 2.741 1.00 96.00 99 ILE A O 1
ATOM 783 N N . ALA A 1 100 ? 2.875 -10.691 1.976 1.00 96.19 100 ALA A N 1
ATOM 784 C CA . ALA A 1 100 ? 2.589 -11.574 3.104 1.00 96.19 100 ALA A CA 1
ATOM 785 C C . ALA A 1 100 ? 3.151 -11.013 4.425 1.00 96.19 100 ALA A C 1
ATOM 787 O O . ALA A 1 100 ? 2.430 -10.970 5.426 1.00 96.19 100 ALA A O 1
ATOM 788 N N . GLU A 1 101 ? 4.386 -10.503 4.419 1.00 96.25 101 GLU A N 1
ATOM 789 C CA . GLU A 1 101 ? 4.998 -9.850 5.587 1.00 96.25 101 GLU A CA 1
ATOM 790 C C . GLU A 1 101 ? 4.233 -8.586 6.010 1.00 96.25 101 GLU A C 1
ATOM 792 O O . GLU A 1 101 ? 4.020 -8.337 7.204 1.00 96.25 101 GLU A O 1
ATOM 797 N N . GLN A 1 102 ? 3.768 -7.795 5.039 1.00 94.88 102 GLN A N 1
ATOM 798 C CA . GLN A 1 102 ? 2.940 -6.618 5.301 1.00 94.88 102 GLN A CA 1
ATOM 799 C C . GLN A 1 102 ? 1.579 -6.993 5.910 1.00 94.88 102 GLN A C 1
ATOM 801 O O . GLN A 1 102 ? 1.134 -6.345 6.864 1.00 94.88 102 GLN A O 1
ATOM 806 N N . VAL A 1 103 ? 0.930 -8.053 5.413 1.00 96.00 103 VAL A N 1
ATOM 807 C CA . VAL A 1 103 ? -0.318 -8.576 5.990 1.00 96.00 103 VAL A CA 1
ATOM 808 C C . VAL A 1 103 ? -0.089 -8.993 7.440 1.00 96.00 103 VAL A C 1
ATOM 810 O O . VAL A 1 103 ? -0.846 -8.571 8.313 1.00 96.00 103 VAL A O 1
ATOM 813 N N . GLU A 1 104 ? 0.972 -9.745 7.738 1.00 96.44 104 GLU A N 1
ATOM 814 C CA . GLU A 1 104 ? 1.301 -10.122 9.117 1.00 96.44 104 GLU A CA 1
ATOM 815 C C . GLU A 1 104 ? 1.543 -8.886 10.002 1.00 96.44 104 GLU A C 1
ATOM 817 O O . GLU A 1 104 ? 1.032 -8.794 11.124 1.00 96.44 104 GLU A O 1
ATOM 822 N N . HIS A 1 105 ? 2.293 -7.898 9.501 1.00 93.69 105 HIS A N 1
ATOM 823 C CA . HIS A 1 105 ? 2.558 -6.656 10.224 1.00 93.69 105 HIS A CA 1
ATOM 824 C C . HIS A 1 105 ? 1.280 -5.891 10.577 1.00 93.69 105 HIS A C 1
ATOM 826 O O . HIS A 1 105 ? 1.080 -5.528 11.736 1.00 93.69 105 HIS A O 1
ATOM 832 N N . HIS A 1 106 ? 0.418 -5.623 9.601 1.00 93.19 106 HIS A N 1
ATOM 833 C CA . HIS A 1 106 ? -0.720 -4.730 9.803 1.00 93.19 106 HIS A CA 1
ATOM 834 C C . HIS A 1 106 ? -1.942 -5.440 10.385 1.00 93.19 106 HIS A C 1
ATOM 836 O O . HIS A 1 106 ? -2.593 -4.899 11.282 1.00 93.19 106 HIS A O 1
ATOM 842 N N . LYS A 1 107 ? -2.242 -6.654 9.920 1.00 93.06 107 LYS A N 1
ATOM 843 C CA . LYS A 1 107 ? -3.421 -7.402 10.357 1.00 93.06 107 LYS A CA 1
ATOM 844 C C . LYS A 1 107 ? -3.184 -8.095 11.690 1.00 93.06 107 LYS A C 1
ATOM 846 O O . LYS A 1 107 ? -3.930 -7.857 12.634 1.00 93.06 107 LYS A O 1
ATOM 851 N N . GLU A 1 108 ? -2.145 -8.922 11.781 1.00 92.31 108 GLU A N 1
ATOM 852 C CA . GLU A 1 108 ? -1.961 -9.806 12.939 1.00 92.31 108 GLU A CA 1
ATOM 853 C C . GLU A 1 108 ? -1.307 -9.075 14.118 1.00 92.31 108 GLU A C 1
ATOM 855 O O . GLU A 1 108 ? -1.760 -9.199 15.255 1.00 92.31 108 GLU A O 1
ATOM 860 N N . ARG A 1 109 ? -0.276 -8.253 13.869 1.00 91.81 109 ARG A N 1
ATOM 861 C CA . ARG A 1 109 ? 0.429 -7.534 14.950 1.00 91.81 109 ARG A CA 1
ATOM 862 C C . ARG A 1 109 ? -0.234 -6.223 15.369 1.00 91.81 109 ARG A C 1
ATOM 864 O O . ARG A 1 109 ? -0.030 -5.788 16.500 1.00 91.81 109 ARG A O 1
ATOM 871 N N . ARG A 1 110 ? -0.997 -5.577 14.480 1.00 90.31 110 ARG A N 1
ATOM 872 C CA . ARG A 1 110 ? -1.581 -4.241 14.725 1.00 90.31 110 ARG A CA 1
ATOM 873 C C . ARG A 1 110 ? -3.106 -4.191 14.691 1.00 90.31 110 ARG A C 1
ATOM 875 O O . ARG A 1 110 ? -3.664 -3.141 14.995 1.00 90.31 110 ARG A O 1
ATOM 882 N N . GLY A 1 111 ? -3.781 -5.287 14.341 1.00 91.12 111 GLY A N 1
ATOM 883 C CA . GLY A 1 111 ? -5.245 -5.373 14.357 1.00 91.12 111 GLY A CA 1
ATOM 884 C C . GLY A 1 111 ? -5.953 -4.493 13.321 1.00 91.12 111 GLY A C 1
ATOM 885 O O . GLY A 1 111 ? -7.140 -4.203 13.477 1.00 91.12 111 GLY A O 1
ATOM 886 N N . ARG A 1 112 ? -5.244 -4.036 12.280 1.00 92.06 112 ARG A N 1
ATOM 887 C CA . ARG A 1 112 ? -5.831 -3.221 11.209 1.00 92.06 112 ARG A CA 1
ATOM 888 C C . ARG A 1 112 ? -6.525 -4.103 10.174 1.00 92.06 112 ARG A C 1
ATOM 890 O O . ARG A 1 112 ? -6.183 -5.272 9.991 1.00 92.06 112 ARG A O 1
ATOM 897 N N . PHE A 1 113 ? -7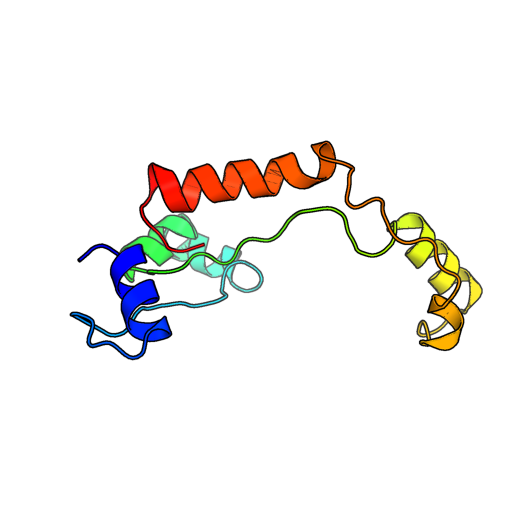.496 -3.531 9.471 1.00 95.44 113 PHE A N 1
ATOM 898 C CA . PHE A 1 113 ? -7.968 -4.112 8.219 1.00 95.44 113 PHE A CA 1
ATOM 899 C C . PHE A 1 113 ? -6.868 -3.962 7.154 1.00 95.44 113 PHE A C 1
ATOM 901 O O . PHE A 1 113 ? -6.173 -2.943 7.139 1.00 95.44 113 PHE A O 1
ATOM 908 N N . VAL A 1 114 ? -6.717 -4.959 6.285 1.00 91.69 114 VAL A N 1
ATOM 909 C CA . VAL A 1 114 ? -5.815 -4.967 5.118 1.00 91.69 114 VAL A CA 1
ATOM 910 C C . VAL A 1 114 ? -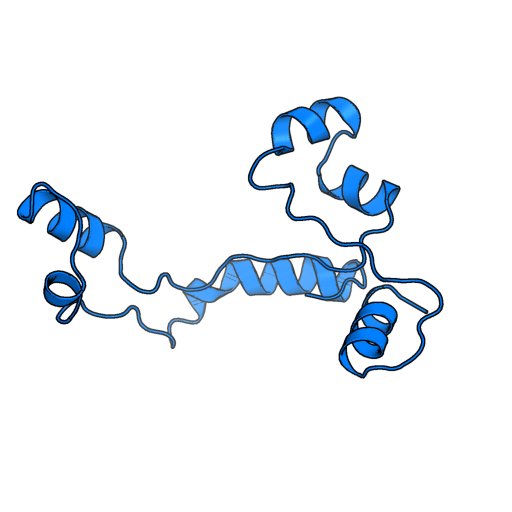6.573 -5.476 3.906 1.00 91.69 114 VAL A C 1
ATOM 912 O O . VAL A 1 114 ? -7.485 -6.311 4.118 1.00 91.69 114 VAL A O 1
#

Radius of gyration: 19.03 Å; Cα contacts (8 Å, |Δi|>4): 123; chains: 1; bounding box: 36×35×48 Å

Mean predicted aligned error: 4.29 Å

Nearest PDB structures (foldseek):
  3iy9-assembly1_M  TM=3.204E-01  e=7.514E+00  Homo sapiens